Protein AF-A0ABD5F1Q0-F1 (afdb_monomer)

Radius of gyration: 23.9 Å; Cα contacts (8 Å, |Δi|>4): 46; chains: 1; bounding box: 43×18×76 Å

Secondary structure (DSSP, 8-state):
-HHHHHHHHHHHHHHHHHHHHHHHHHHHHHHHHS-TTHHHHHHHHHHHHHHHHHHHHHHHHHHHHHHHHHHHHHHHHHHHHHHHHHHHHHT--

pLDDT: mean 81.05, std 7.18, range [48.47, 89.94]

Foldseek 3Di:
DLVVLVVVLVVLLVVLVVLQVVLVVVLVCLLVVDDPPRSVVRSVVSNCVSCVVRVVSNVVSVVVNVVVVVVVVVVVVVVVVVVVVVVVVVVVD

Solvent-accessible surface area (backbone atoms only — not comparable to full-atom values): 4911 Å² total; per-residue (Å²): 109,71,69,56,57,54,49,51,40,49,50,52,42,53,53,30,52,49,48,48,58,57,34,52,61,53,25,51,49,32,46,72,76,32,66,83,69,58,7,54,55,48,19,53,50,40,53,50,51,33,47,66,69,24,50,62,58,42,53,55,39,52,52,52,48,51,56,51,50,54,54,50,51,51,52,50,52,52,51,51,52,52,52,52,50,51,53,53,56,68,72,73,114

Sequence (93 aa):
EQAAQVTEARNVLDISATVLTAAIPAAIIASFTQPPPVGQALKTGIEIGAVAGSVPRCVLTMDMLGLHTLRNASQIQNAISKYNALAADVAGD

Mean predicted aligned error: 9.33 Å

Nearest PDB structures (foldseek):
  8pjn-assembly1_i  TM=8.494E-01  e=7.718E+00  Homo sapiens
  6paq-assembly1_A  TM=5.689E-01  e=8.205E+00  Novosphingobium aromaticivorans DSM 12444

Structure (mmCIF, N/CA/C/O backbone):
data_AF-A0ABD5F1Q0-F1
#
_entry.id   AF-A0ABD5F1Q0-F1
#
loop_
_atom_site.group_PDB
_atom_site.id
_atom_site.type_symbol
_atom_site.label_atom_id
_atom_site.label_alt_id
_atom_site.label_comp_id
_atom_site.label_asym_id
_atom_site.label_entity_id
_atom_site.label_seq_id
_atom_site.pdbx_PDB_ins_code
_atom_site.Cartn_x
_atom_site.Cartn_y
_atom_site.Cartn_z
_atom_site.occupancy
_atom_site.B_iso_or_equiv
_atom_site.auth_seq_id
_atom_site.auth_comp_id
_atom_site.auth_asym_id
_atom_site.auth_atom_id
_atom_site.pdbx_PDB_model_num
ATOM 1 N N . GLU A 1 1 ? 8.412 11.102 -16.634 1.00 55.62 1 GLU A N 1
ATOM 2 C CA . GLU A 1 1 ? 7.205 10.433 -16.090 1.00 55.62 1 GLU A CA 1
ATOM 3 C C . GLU A 1 1 ? 7.495 9.211 -15.219 1.00 55.62 1 GLU A C 1
ATOM 5 O O . GLU A 1 1 ? 6.976 9.173 -14.114 1.00 55.62 1 GLU A O 1
ATOM 10 N N . GLN A 1 2 ? 8.341 8.253 -15.628 1.00 60.62 2 GLN A N 1
ATOM 11 C CA . GLN A 1 2 ? 8.634 7.047 -14.818 1.00 60.62 2 GLN A CA 1
ATOM 12 C C . GLN A 1 2 ? 9.088 7.359 -13.378 1.00 60.62 2 GLN A C 1
ATOM 14 O O . GLN A 1 2 ? 8.591 6.765 -12.426 1.00 60.62 2 GLN A O 1
ATOM 19 N N . ALA A 1 3 ? 9.972 8.347 -13.202 1.00 68.81 3 ALA A N 1
ATOM 20 C CA . ALA A 1 3 ? 10.422 8.776 -11.876 1.00 68.81 3 ALA A CA 1
ATOM 21 C C . ALA A 1 3 ? 9.287 9.346 -11.002 1.00 68.81 3 ALA A C 1
ATOM 23 O O . ALA A 1 3 ? 9.305 9.164 -9.786 1.00 68.81 3 ALA A O 1
ATOM 24 N N . ALA A 1 4 ? 8.283 9.992 -11.605 1.00 75.81 4 ALA A N 1
ATOM 25 C CA . ALA A 1 4 ? 7.137 10.534 -10.877 1.00 75.81 4 ALA A CA 1
ATOM 26 C C . ALA A 1 4 ? 6.223 9.410 -10.366 1.00 75.81 4 ALA A C 1
ATOM 28 O O . ALA A 1 4 ? 5.821 9.442 -9.210 1.00 75.81 4 ALA A O 1
ATOM 29 N N . GLN A 1 5 ? 5.998 8.366 -11.173 1.00 75.25 5 GLN A N 1
ATOM 30 C CA . GLN A 1 5 ? 5.199 7.195 -10.780 1.00 75.25 5 GLN A CA 1
ATOM 31 C C . GLN A 1 5 ? 5.842 6.422 -9.622 1.00 75.25 5 GLN A C 1
ATOM 33 O O . GLN A 1 5 ? 5.164 6.040 -8.671 1.00 75.25 5 GLN A O 1
ATOM 38 N N . VAL A 1 6 ? 7.166 6.236 -9.662 1.00 80.38 6 VAL A N 1
ATOM 39 C CA . VAL A 1 6 ? 7.913 5.613 -8.558 1.00 80.38 6 VAL A CA 1
ATOM 40 C C . VAL A 1 6 ? 7.874 6.487 -7.304 1.00 80.38 6 VAL A C 1
ATOM 42 O O . VAL A 1 6 ? 7.686 5.971 -6.206 1.00 80.38 6 VAL A O 1
ATOM 45 N N . THR A 1 7 ? 8.016 7.805 -7.454 1.00 85.25 7 THR A N 1
ATOM 46 C CA . THR A 1 7 ? 7.955 8.751 -6.326 1.00 85.25 7 THR A CA 1
ATOM 47 C C . THR A 1 7 ? 6.580 8.748 -5.664 1.00 85.25 7 THR A C 1
ATOM 49 O O . THR A 1 7 ? 6.488 8.691 -4.441 1.00 85.25 7 THR A O 1
ATOM 52 N N . GLU A 1 8 ? 5.507 8.752 -6.451 1.00 83.31 8 GLU A N 1
ATOM 53 C CA . GLU A 1 8 ? 4.144 8.729 -5.930 1.00 83.31 8 GLU A CA 1
ATOM 54 C C . GLU A 1 8 ? 3.826 7.416 -5.212 1.00 83.31 8 GLU A C 1
ATOM 56 O O . GLU A 1 8 ? 3.319 7.427 -4.091 1.00 83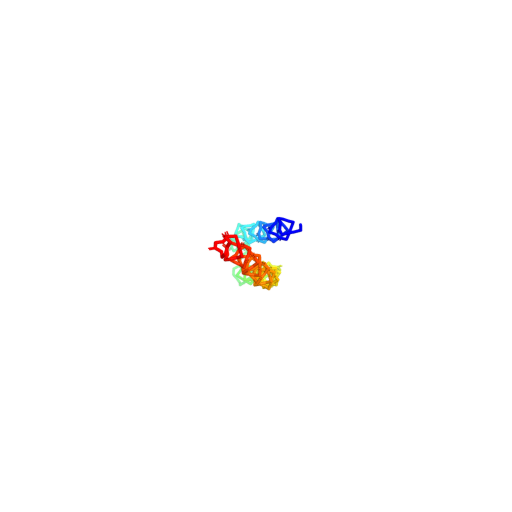.31 8 GLU A O 1
ATOM 61 N N . ALA A 1 9 ? 4.198 6.280 -5.800 1.00 82.69 9 ALA A N 1
ATOM 62 C CA . ALA A 1 9 ? 4.016 4.989 -5.153 1.00 82.69 9 ALA A CA 1
ATOM 63 C C . ALA A 1 9 ? 4.823 4.861 -3.852 1.00 82.69 9 ALA A C 1
ATOM 65 O O . ALA A 1 9 ? 4.303 4.338 -2.867 1.00 82.69 9 ALA A O 1
ATOM 66 N N . ARG A 1 10 ? 6.058 5.386 -3.817 1.00 84.44 10 ARG A N 1
ATOM 67 C CA . ARG A 1 10 ? 6.851 5.479 -2.581 1.00 84.44 10 ARG A CA 1
ATOM 68 C C . ARG A 1 10 ? 6.150 6.322 -1.523 1.00 84.44 10 ARG A C 1
ATOM 70 O O . ARG A 1 10 ? 6.069 5.890 -0.385 1.00 84.44 10 ARG A O 1
ATOM 77 N N . ASN A 1 11 ? 5.596 7.471 -1.902 1.00 89.75 11 ASN A N 1
ATOM 78 C CA . ASN A 1 11 ? 4.879 8.338 -0.970 1.00 89.75 11 ASN A CA 1
ATOM 79 C C . ASN A 1 11 ? 3.636 7.643 -0.383 1.00 89.75 11 ASN A C 1
ATOM 81 O O . ASN A 1 11 ? 3.399 7.687 0.820 1.00 89.75 11 ASN A O 1
ATOM 85 N N . VAL A 1 12 ? 2.864 6.933 -1.214 1.00 86.25 12 VAL A N 1
ATOM 86 C CA . VAL A 1 12 ? 1.713 6.147 -0.736 1.00 86.25 12 VAL A CA 1
ATOM 87 C C . VAL A 1 12 ? 2.158 5.030 0.208 1.00 86.25 12 VAL A C 1
ATOM 89 O O . VAL A 1 12 ? 1.521 4.824 1.243 1.00 86.25 12 VAL A O 1
ATOM 92 N N . LEU A 1 13 ? 3.261 4.347 -0.106 1.00 88.06 13 LEU A N 1
ATOM 93 C CA . LEU A 1 13 ? 3.821 3.314 0.759 1.00 88.06 13 LEU A CA 1
ATOM 94 C C . LEU A 1 13 ? 4.283 3.894 2.104 1.00 88.06 13 LEU A C 1
ATOM 96 O O . LEU A 1 13 ? 3.917 3.348 3.143 1.00 88.06 13 LEU A O 1
ATOM 100 N N . ASP A 1 14 ? 4.986 5.025 2.105 1.00 89.94 14 ASP A N 1
ATOM 101 C CA . ASP A 1 14 ? 5.460 5.695 3.323 1.00 89.94 14 ASP A CA 1
ATOM 102 C C . ASP A 1 14 ? 4.295 6.151 4.217 1.00 89.94 14 ASP A C 1
ATOM 104 O O . ASP A 1 14 ? 4.306 5.929 5.433 1.00 89.94 14 ASP A O 1
ATOM 108 N N . ILE A 1 15 ? 3.239 6.722 3.627 1.00 87.44 15 ILE A N 1
ATOM 109 C CA . ILE A 1 15 ? 2.023 7.105 4.361 1.00 87.44 15 ILE A CA 1
ATOM 110 C C . ILE A 1 15 ? 1.352 5.865 4.960 1.00 87.44 15 ILE A C 1
ATOM 112 O O . ILE A 1 15 ? 0.996 5.858 6.139 1.00 87.44 15 ILE A O 1
ATOM 116 N N . SER A 1 16 ? 1.206 4.797 4.174 1.00 85.56 16 SER A N 1
ATOM 117 C CA . SER A 1 16 ? 0.590 3.551 4.637 1.00 85.56 16 SER A CA 1
ATOM 118 C C . SER A 1 16 ? 1.365 2.925 5.803 1.00 85.56 16 SER A C 1
ATOM 120 O O . SER A 1 16 ? 0.763 2.524 6.800 1.00 85.56 16 SER A O 1
ATOM 122 N N . ALA A 1 17 ? 2.700 2.921 5.720 1.00 85.81 17 ALA A N 1
ATOM 123 C CA . ALA A 1 17 ? 3.589 2.395 6.744 1.00 85.81 17 ALA A CA 1
ATOM 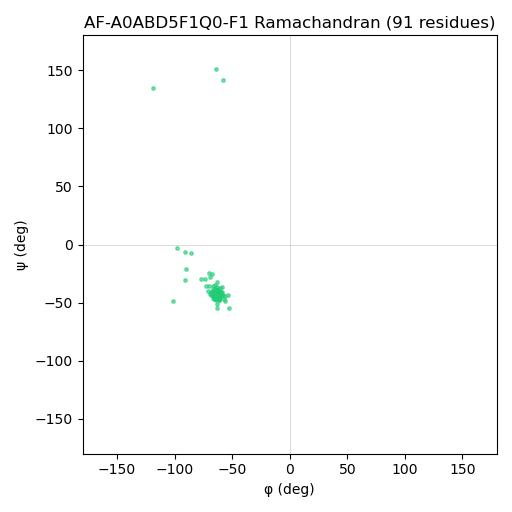124 C C . ALA A 1 17 ? 3.513 3.239 8.019 1.00 85.81 17 ALA A C 1
ATOM 126 O O . ALA A 1 17 ? 3.488 2.694 9.123 1.00 85.81 17 ALA A O 1
ATOM 127 N N . THR A 1 18 ? 3.400 4.560 7.873 1.00 88.75 18 THR A N 1
ATOM 128 C CA . THR A 1 18 ? 3.211 5.485 8.996 1.00 88.75 18 THR A CA 1
ATOM 129 C C . THR A 1 18 ? 1.904 5.195 9.733 1.00 88.75 18 THR A C 1
ATOM 131 O O . THR A 1 18 ? 1.914 5.052 10.955 1.00 88.75 18 THR A O 1
ATOM 134 N N . VAL A 1 19 ? 0.790 5.038 9.009 1.00 84.25 19 VAL A N 1
ATOM 135 C CA . VAL A 1 19 ? -0.520 4.710 9.604 1.00 84.25 19 VAL A CA 1
ATOM 136 C C . VAL A 1 19 ? -0.472 3.367 10.332 1.00 84.25 19 VAL A C 1
ATOM 138 O O . VAL A 1 19 ? -0.928 3.267 11.471 1.00 84.25 19 VAL A O 1
ATOM 141 N N . LEU A 1 20 ? 0.122 2.347 9.709 1.00 87.25 20 LEU A N 1
ATOM 142 C CA . LEU A 1 20 ? 0.227 1.015 10.302 1.00 87.25 20 LEU A CA 1
ATOM 143 C C . LEU A 1 20 ? 1.093 1.023 11.571 1.00 87.25 20 LEU A C 1
ATOM 145 O O . LEU A 1 20 ? 0.744 0.401 12.571 1.00 87.25 20 LEU A O 1
ATOM 149 N N . THR A 1 21 ? 2.188 1.784 11.555 1.00 86.81 21 THR A N 1
ATOM 150 C CA . THR A 1 21 ? 3.089 1.925 12.706 1.00 86.81 21 THR A CA 1
ATOM 151 C C . THR A 1 21 ? 2.420 2.687 13.850 1.00 86.81 21 THR A C 1
ATOM 153 O O . THR A 1 21 ? 2.531 2.283 15.005 1.00 86.81 21 THR A O 1
ATOM 156 N N . ALA A 1 22 ? 1.673 3.753 13.547 1.00 86.31 22 ALA A N 1
ATOM 157 C CA . ALA A 1 22 ? 0.944 4.538 14.544 1.00 86.31 22 ALA A CA 1
ATOM 158 C C . ALA A 1 22 ? -0.214 3.760 15.198 1.00 86.31 22 ALA A C 1
ATOM 160 O O . ALA A 1 22 ? -0.581 4.038 16.342 1.00 86.31 22 ALA A O 1
ATOM 161 N N . ALA A 1 23 ? -0.767 2.760 14.508 1.00 85.19 23 ALA A N 1
ATOM 162 C CA . ALA A 1 23 ? -1.824 1.911 15.046 1.00 85.19 23 ALA A CA 1
ATOM 163 C C . ALA A 1 23 ? -1.340 0.979 16.171 1.00 85.19 23 ALA A C 1
ATOM 165 O O . ALA A 1 23 ? -2.125 0.652 17.060 1.00 85.19 23 ALA A O 1
ATOM 166 N N . ILE A 1 24 ? -0.057 0.590 16.183 1.00 85.75 24 ILE A N 1
ATOM 167 C CA . ILE A 1 24 ? 0.496 -0.340 17.183 1.00 85.75 24 ILE A CA 1
ATOM 168 C C . ILE A 1 24 ? 0.414 0.250 18.605 1.00 85.75 24 ILE A C 1
ATOM 170 O O . ILE A 1 24 ? -0.200 -0.387 19.467 1.00 85.75 24 ILE A O 1
ATOM 174 N N . PRO A 1 25 ? 0.943 1.461 18.891 1.00 80.06 25 PRO A N 1
ATOM 175 C CA . PRO A 1 25 ? 0.775 2.079 20.205 1.00 80.06 25 PRO A CA 1
ATOM 176 C C . PRO A 1 25 ? -0.693 2.283 20.583 1.00 80.06 25 PRO A C 1
ATOM 178 O O . PRO A 1 25 ? -1.065 2.029 21.725 1.00 80.06 25 PRO A O 1
ATOM 181 N N . ALA A 1 26 ? -1.539 2.704 19.637 1.00 79.62 26 ALA A N 1
ATOM 182 C CA . ALA A 1 26 ? -2.955 2.951 19.896 1.00 79.62 26 ALA A CA 1
ATOM 183 C C . ALA A 1 26 ? -3.695 1.669 20.319 1.00 79.62 26 ALA A C 1
ATOM 185 O O . ALA A 1 26 ? -4.444 1.680 21.296 1.00 79.62 26 ALA A O 1
ATOM 186 N N . ALA A 1 27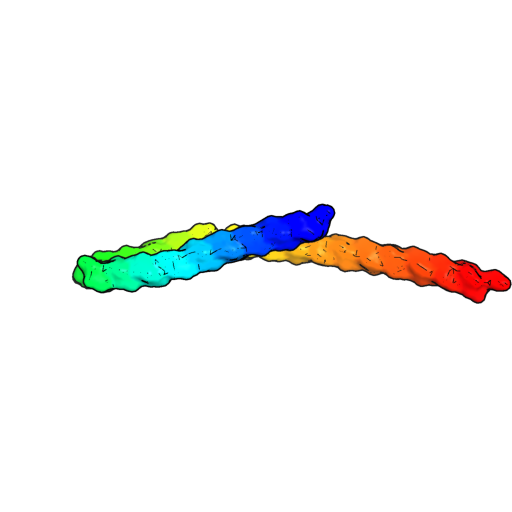 ? -3.432 0.550 19.640 1.00 78.19 27 ALA A N 1
ATOM 187 C CA . ALA A 1 27 ? -3.996 -0.756 19.968 1.00 78.19 27 ALA A CA 1
ATOM 188 C C . ALA A 1 27 ? -3.513 -1.270 21.340 1.00 78.19 27 ALA A C 1
ATOM 190 O O . ALA A 1 27 ? -4.300 -1.811 22.123 1.00 78.19 27 ALA A O 1
ATOM 191 N N . ILE A 1 28 ? -2.234 -1.052 21.672 1.00 81.94 28 ILE A N 1
ATOM 192 C CA . ILE A 1 28 ? -1.672 -1.377 22.992 1.00 81.94 28 ILE A CA 1
ATOM 193 C C . ILE A 1 28 ? -2.362 -0.548 24.083 1.00 81.94 28 ILE A C 1
ATOM 195 O O . ILE A 1 28 ? -2.881 -1.113 25.044 1.00 81.94 28 ILE A O 1
ATOM 199 N N . ILE A 1 29 ? -2.437 0.776 23.923 1.00 83.88 29 ILE A N 1
ATOM 200 C CA . ILE A 1 29 ? -3.073 1.678 24.897 1.00 83.88 29 ILE A CA 1
ATOM 201 C C . ILE A 1 29 ? -4.541 1.300 25.110 1.00 83.88 29 ILE A C 1
ATOM 203 O O . ILE A 1 29 ? -4.993 1.229 26.253 1.00 83.88 29 ILE A O 1
ATOM 207 N N . ALA A 1 30 ? -5.276 0.995 24.043 1.00 76.88 30 ALA A N 1
ATOM 208 C CA . ALA A 1 30 ? -6.664 0.549 24.131 1.00 76.88 30 ALA A CA 1
ATOM 209 C C . ALA A 1 30 ? -6.824 -0.734 24.968 1.00 76.88 30 ALA A C 1
ATOM 211 O O . ALA A 1 30 ? -7.770 -0.867 25.742 1.00 76.88 30 ALA A O 1
ATOM 212 N N . SER A 1 31 ? -5.858 -1.650 24.867 1.00 71.81 31 SER A N 1
ATOM 213 C CA . SER A 1 31 ? -5.851 -2.909 25.621 1.00 71.81 31 SER A CA 1
ATOM 214 C C . SER A 1 31 ? -5.515 -2.722 27.104 1.00 71.81 31 SER A C 1
ATOM 216 O O . SER A 1 31 ? -5.968 -3.506 27.932 1.00 71.81 31 SER A O 1
ATOM 218 N N . PHE A 1 32 ? -4.713 -1.707 27.443 1.00 79.00 32 PHE A N 1
ATOM 219 C CA . PHE A 1 32 ? -4.272 -1.437 28.818 1.00 79.00 32 PHE A CA 1
ATOM 220 C C . PHE A 1 32 ? -5.188 -0.480 29.586 1.00 79.00 32 PHE A C 1
ATOM 222 O O . PHE A 1 32 ? -5.275 -0.568 30.807 1.00 79.00 32 PHE A O 1
ATOM 229 N N . THR A 1 33 ? -5.843 0.455 28.897 1.00 80.44 33 THR A N 1
ATOM 230 C CA . THR A 1 33 ? -6.644 1.509 29.542 1.00 80.44 33 THR A CA 1
ATOM 231 C C . THR A 1 33 ? -8.100 1.115 29.764 1.00 80.44 33 THR A C 1
ATOM 233 O O . THR A 1 33 ? -8.754 1.691 30.632 1.00 80.44 33 THR A O 1
ATOM 236 N N . GLN A 1 34 ? -8.616 0.128 29.026 1.00 78.81 34 GLN A N 1
ATOM 237 C CA . GLN A 1 34 ? -9.995 -0.335 29.164 1.00 78.81 34 GLN A CA 1
ATOM 238 C C . GLN A 1 34 ? -10.053 -1.808 29.579 1.00 78.81 34 GLN A C 1
ATOM 240 O O . GLN A 1 34 ? -9.361 -2.641 28.991 1.00 78.81 34 GLN A O 1
ATOM 245 N N . PRO A 1 35 ? -10.904 -2.162 30.561 1.00 75.25 35 PRO A N 1
ATOM 246 C CA . PRO A 1 35 ? -11.042 -3.541 30.997 1.00 75.25 35 PRO A CA 1
ATOM 247 C C . PRO A 1 35 ? -11.608 -4.429 29.871 1.00 75.25 35 PRO A C 1
ATOM 249 O O . PRO A 1 35 ? -12.375 -3.958 29.016 1.00 75.25 35 PRO A O 1
ATOM 252 N N . PRO A 1 36 ? -11.270 -5.731 29.857 1.00 75.06 36 PRO A N 1
ATOM 253 C CA . PRO A 1 36 ? -11.936 -6.697 28.991 1.00 75.06 36 PRO A CA 1
ATOM 254 C C . PRO A 1 36 ? -13.449 -6.708 29.272 1.00 75.06 36 PRO A C 1
ATOM 256 O O . PRO A 1 36 ? -13.836 -6.616 30.439 1.00 75.06 36 PRO A O 1
ATOM 259 N N . PRO A 1 37 ? -14.322 -6.842 28.254 1.00 76.25 37 PRO A N 1
ATOM 260 C CA . PRO A 1 37 ? -14.045 -7.121 26.836 1.00 76.25 37 PRO A CA 1
ATOM 261 C C . PRO A 1 37 ? -13.850 -5.876 25.946 1.00 76.25 37 PRO A C 1
ATOM 263 O O . PRO A 1 37 ? -13.496 -6.012 24.775 1.00 76.25 37 PRO A O 1
ATOM 266 N N . VAL A 1 38 ? -14.073 -4.668 26.471 1.00 79.56 38 VAL A N 1
ATOM 267 C CA . VAL A 1 38 ? -14.127 -3.433 25.667 1.00 79.56 38 VAL A CA 1
ATOM 268 C C . VAL A 1 38 ? -12.756 -3.06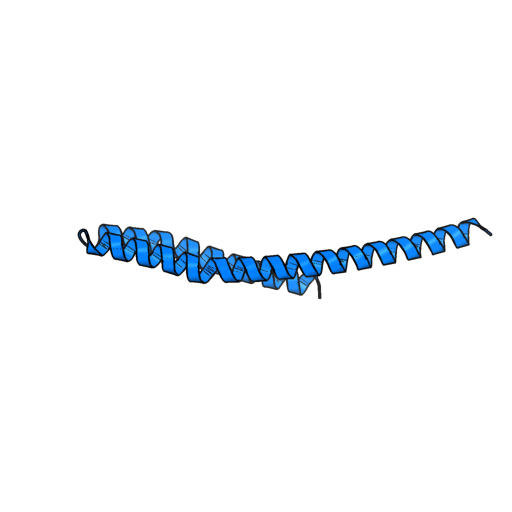6 25.093 1.00 79.56 38 VAL A C 1
ATOM 270 O O . VAL A 1 38 ? -12.664 -2.761 23.907 1.00 79.56 38 VAL A O 1
ATOM 273 N N . GLY A 1 39 ? -11.684 -3.166 25.889 1.00 76.69 39 GLY A N 1
ATOM 274 C CA . GLY A 1 39 ? -10.321 -2.867 25.423 1.00 76.69 39 GLY A CA 1
ATOM 275 C C . GLY A 1 39 ? -9.840 -3.796 24.301 1.00 76.69 39 GLY A C 1
ATOM 276 O O . GLY A 1 39 ? -9.207 -3.347 23.347 1.00 76.69 39 GLY A O 1
ATOM 277 N N . GLN A 1 40 ? -10.224 -5.078 24.356 1.00 79.75 40 GLN A N 1
ATOM 278 C CA . GLN A 1 40 ? -9.930 -6.062 23.304 1.00 79.75 40 GLN A CA 1
ATOM 279 C C . GLN A 1 40 ? -10.670 -5.733 22.002 1.00 79.75 40 GLN A C 1
ATOM 281 O O . GLN A 1 40 ? -10.066 -5.729 20.933 1.00 79.75 40 GLN A O 1
ATOM 286 N N . ALA A 1 41 ? -11.962 -5.402 22.084 1.00 81.88 41 ALA A N 1
ATOM 287 C CA . ALA A 1 41 ? -12.735 -5.009 20.908 1.00 81.88 41 ALA A CA 1
ATOM 288 C C . ALA A 1 41 ? -12.178 -3.730 20.260 1.00 81.88 41 ALA A C 1
ATOM 290 O O . ALA A 1 41 ? -12.094 -3.642 19.034 1.00 81.88 41 ALA A O 1
ATOM 291 N N . LEU A 1 42 ? -11.747 -2.758 21.071 1.00 82.69 42 LEU A N 1
ATOM 292 C CA . LEU A 1 42 ? -11.178 -1.505 20.582 1.00 82.69 42 LEU A CA 1
ATOM 293 C C . LEU A 1 42 ? -9.805 -1.715 19.920 1.00 82.69 42 LEU A C 1
ATOM 295 O O . LEU A 1 42 ? -9.570 -1.189 18.835 1.00 82.69 42 LEU A O 1
ATOM 299 N N . LYS A 1 43 ? -8.935 -2.544 20.517 1.00 82.81 43 LYS A N 1
ATOM 300 C CA . LYS A 1 43 ? -7.665 -2.994 19.919 1.00 82.81 43 LYS A CA 1
ATOM 301 C C . LYS A 1 43 ? -7.891 -3.587 18.531 1.00 82.81 43 LYS A C 1
ATOM 303 O O . LYS A 1 43 ? -7.295 -3.128 17.560 1.00 82.81 43 LYS A O 1
ATOM 308 N N . THR A 1 44 ? -8.785 -4.570 18.432 1.00 85.56 44 THR A N 1
ATOM 309 C CA . THR A 1 44 ? -9.101 -5.231 17.161 1.00 85.56 44 THR A CA 1
ATOM 310 C C . THR A 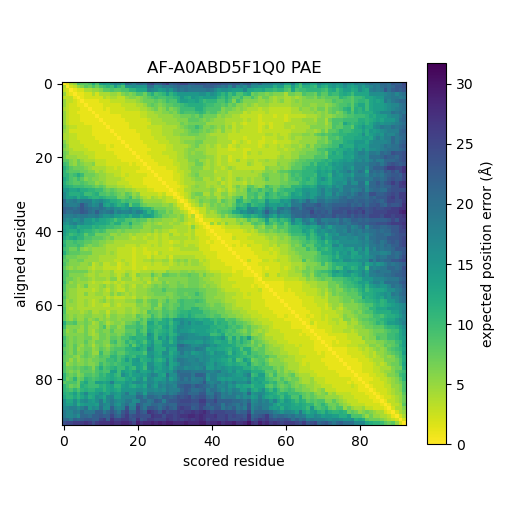1 44 ? -9.702 -4.251 16.153 1.00 85.56 44 THR A C 1
ATOM 312 O O . THR A 1 44 ? -9.345 -4.292 14.981 1.00 85.56 44 THR A O 1
ATOM 315 N N . GLY A 1 45 ? -10.557 -3.323 16.591 1.00 85.75 45 GLY A N 1
ATOM 316 C CA . GLY A 1 45 ? -11.101 -2.272 15.728 1.00 85.75 45 GLY A CA 1
ATOM 317 C C . GLY A 1 45 ? -10.023 -1.351 15.146 1.00 85.75 45 GLY A C 1
ATOM 318 O O . GLY A 1 45 ? -10.056 -1.051 13.954 1.00 85.75 45 GLY A O 1
ATOM 319 N N . ILE A 1 46 ? -9.040 -0.950 15.957 1.00 85.88 46 ILE A N 1
ATOM 320 C CA . ILE A 1 46 ? -7.899 -0.133 15.516 1.00 85.88 46 ILE A CA 1
ATOM 321 C C . ILE A 1 46 ? -7.041 -0.903 14.507 1.00 85.88 46 ILE A C 1
ATOM 323 O O . ILE A 1 46 ? -6.704 -0.362 13.456 1.00 85.88 46 ILE A O 1
ATOM 327 N N . GLU A 1 47 ? -6.722 -2.166 14.794 1.00 85.44 47 GLU A N 1
ATOM 328 C CA . GLU A 1 47 ? -5.936 -3.025 13.899 1.00 85.44 47 GLU A CA 1
ATOM 329 C C . GLU A 1 47 ? -6.636 -3.212 12.546 1.00 85.44 47 GLU A C 1
ATOM 331 O O . GLU A 1 47 ? -6.024 -3.009 11.496 1.00 85.44 47 GLU A O 1
ATOM 336 N N . ILE A 1 48 ? -7.937 -3.518 12.559 1.00 89.12 48 ILE A N 1
ATOM 337 C CA . ILE A 1 48 ? -8.736 -3.674 11.337 1.00 89.12 48 ILE A CA 1
ATOM 338 C C . ILE A 1 48 ? -8.805 -2.355 10.568 1.00 89.12 48 ILE A C 1
ATOM 340 O O . ILE A 1 48 ? -8.599 -2.349 9.357 1.00 89.12 48 ILE A O 1
ATOM 344 N N . GLY A 1 49 ? -9.067 -1.237 11.250 1.00 84.62 49 GLY A N 1
ATOM 345 C CA . GLY A 1 49 ? -9.144 0.079 10.620 1.00 84.62 49 GLY A CA 1
ATOM 346 C C . GLY A 1 49 ? -7.828 0.485 9.956 1.00 84.62 49 GLY A C 1
ATOM 347 O O . GLY A 1 49 ? -7.827 0.959 8.820 1.00 84.62 49 GLY A O 1
ATOM 348 N N . ALA A 1 50 ? -6.701 0.236 10.625 1.00 87.56 50 ALA A N 1
ATOM 349 C CA . ALA A 1 50 ? -5.376 0.524 10.092 1.00 87.56 50 ALA A CA 1
ATOM 350 C C . ALA A 1 50 ? -5.067 -0.316 8.847 1.00 87.56 50 ALA A C 1
ATOM 352 O O . ALA A 1 50 ? -4.627 0.229 7.834 1.00 87.56 50 ALA A O 1
ATOM 353 N N . VAL A 1 51 ? -5.346 -1.623 8.884 1.00 87.38 51 VAL A N 1
ATOM 354 C CA . VAL A 1 51 ? -5.150 -2.523 7.736 1.00 87.38 51 VAL A CA 1
ATOM 355 C C . VAL A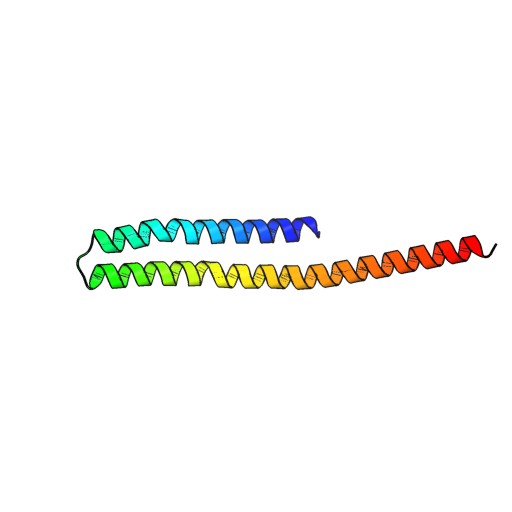 1 51 ? -6.076 -2.142 6.577 1.00 87.38 51 VAL A C 1
ATOM 357 O O . VAL A 1 51 ? -5.614 -2.001 5.445 1.00 87.38 51 VAL A O 1
ATOM 360 N N . ALA A 1 52 ? -7.361 -1.904 6.848 1.00 88.69 52 ALA A N 1
ATOM 361 C CA . ALA A 1 52 ? -8.349 -1.546 5.832 1.00 88.69 52 ALA A CA 1
ATOM 362 C C . ALA A 1 52 ? -8.062 -0.187 5.171 1.00 88.69 52 ALA A C 1
ATOM 364 O O . ALA A 1 52 ? -8.305 -0.025 3.977 1.00 88.69 52 ALA A O 1
ATOM 365 N N . GLY A 1 53 ? -7.526 0.783 5.918 1.00 81.88 53 GLY A N 1
ATOM 366 C CA . GLY A 1 53 ? -7.177 2.100 5.382 1.00 81.88 53 GLY A CA 1
ATOM 367 C C . GLY A 1 53 ? -5.882 2.120 4.563 1.00 81.88 53 GLY A C 1
ATOM 368 O O . GLY A 1 53 ? -5.750 2.927 3.643 1.00 81.88 53 GLY A O 1
ATOM 369 N N . SER A 1 54 ? -4.928 1.239 4.875 1.00 85.94 54 SER A N 1
ATOM 370 C CA . SER A 1 54 ? -3.565 1.288 4.324 1.00 85.94 54 SER A CA 1
ATOM 371 C C . SER A 1 54 ? -3.326 0.279 3.195 1.00 85.94 54 SER A C 1
ATOM 373 O O . SER A 1 54 ? -2.835 0.648 2.125 1.00 85.94 54 SER A O 1
ATOM 375 N N . VAL A 1 55 ? -3.706 -0.987 3.393 1.00 85.81 55 VAL A N 1
ATOM 376 C CA . VAL A 1 55 ? -3.337 -2.094 2.497 1.00 85.81 55 VAL A CA 1
ATOM 377 C C . VAL A 1 55 ? -3.952 -1.961 1.101 1.00 85.81 55 VAL A C 1
ATOM 379 O O . VAL A 1 55 ? -3.198 -2.067 0.131 1.00 85.81 55 VAL A O 1
ATOM 382 N N . PRO A 1 56 ? -5.258 -1.665 0.930 1.00 87.19 56 PRO A N 1
ATOM 383 C CA . PRO A 1 56 ? -5.851 -1.583 -0.406 1.00 87.19 56 PRO A CA 1
ATOM 384 C C . PRO A 1 56 ? -5.200 -0.509 -1.281 1.00 87.19 56 PRO A C 1
ATOM 386 O O . PRO A 1 56 ? -4.999 -0.712 -2.477 1.00 87.19 56 PRO A O 1
ATOM 389 N N . ARG A 1 57 ? -4.827 0.632 -0.686 1.00 83.12 57 ARG A N 1
ATOM 390 C CA . ARG A 1 57 ? -4.164 1.719 -1.414 1.00 83.12 57 ARG A CA 1
ATOM 391 C C . ARG A 1 57 ? -2.769 1.321 -1.881 1.00 83.12 57 ARG A C 1
ATOM 393 O O . ARG A 1 57 ? -2.442 1.612 -3.025 1.00 83.12 57 ARG A O 1
ATOM 400 N N . CYS A 1 58 ? -1.998 0.622 -1.051 1.00 8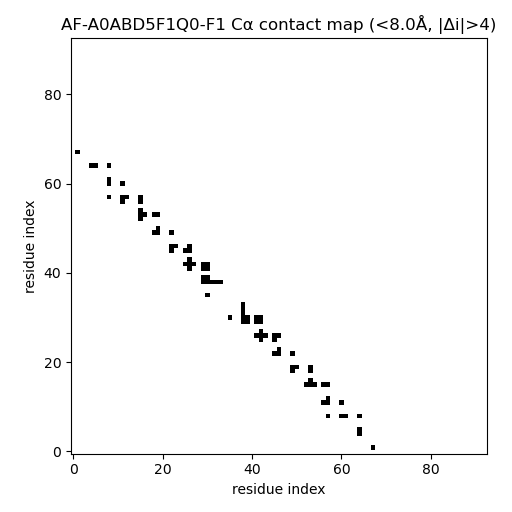0.88 58 CYS A N 1
ATOM 401 C CA . CYS A 1 58 ? -0.680 0.118 -1.442 1.00 80.88 58 CYS A CA 1
ATOM 402 C C . CYS A 1 58 ? -0.737 -0.951 -2.528 1.00 80.88 58 CYS A C 1
ATOM 404 O O . CYS A 1 58 ? 0.076 -0.924 -3.448 1.00 80.88 58 CYS A O 1
ATOM 406 N N . VAL A 1 59 ? -1.711 -1.861 -2.460 1.00 86.81 59 VAL A N 1
ATOM 407 C CA . VAL A 1 59 ? -1.892 -2.880 -3.502 1.00 86.81 59 VAL A CA 1
ATOM 408 C C . VAL A 1 59 ? -2.181 -2.217 -4.849 1.00 86.81 59 VAL A C 1
ATOM 410 O O . VAL A 1 59 ? -1.518 -2.525 -5.834 1.00 86.81 59 VAL A O 1
ATOM 413 N N . LEU A 1 60 ? -3.102 -1.249 -4.888 1.00 85.06 60 LEU A N 1
ATOM 414 C CA . LEU A 1 60 ? -3.455 -0.547 -6.126 1.00 85.06 60 LEU A CA 1
ATOM 415 C C . LEU A 1 60 ? -2.276 0.224 -6.737 1.00 85.06 60 LEU A C 1
ATOM 417 O O . LEU A 1 60 ? -2.105 0.224 -7.956 1.00 85.06 60 LEU A O 1
ATOM 421 N N . THR A 1 61 ? -1.457 0.891 -5.920 1.00 83.69 61 THR A N 1
ATOM 422 C CA . THR A 1 61 ? -0.306 1.648 -6.435 1.00 83.69 61 THR A CA 1
ATOM 423 C C . THR A 1 61 ? 0.828 0.744 -6.902 1.00 83.69 61 THR A C 1
ATOM 425 O O . THR A 1 61 ? 1.462 1.047 -7.914 1.00 83.69 61 THR A O 1
ATOM 428 N N . MET A 1 62 ? 1.064 -0.382 -6.224 1.00 81.25 62 MET A N 1
ATOM 429 C CA . MET A 1 62 ? 2.016 -1.398 -6.679 1.00 81.25 62 ME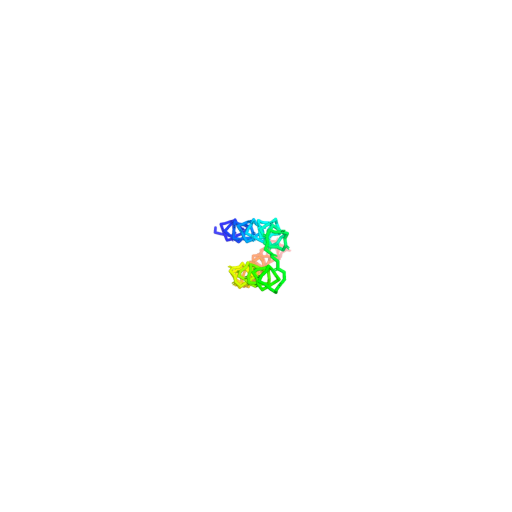T A CA 1
ATOM 430 C C . MET A 1 62 ? 1.579 -2.042 -7.999 1.00 81.25 62 MET A C 1
ATOM 432 O O . MET A 1 62 ? 2.419 -2.256 -8.872 1.00 81.25 62 MET A O 1
ATOM 436 N N . ASP A 1 63 ? 0.283 -2.291 -8.183 1.00 85.75 63 ASP A N 1
ATOM 437 C CA . ASP A 1 63 ? -0.249 -2.882 -9.416 1.00 85.75 63 ASP A CA 1
ATOM 438 C C . ASP A 1 63 ? -0.094 -1.924 -10.615 1.00 85.75 63 ASP A C 1
ATOM 440 O O . ASP A 1 63 ? 0.416 -2.292 -11.677 1.00 85.75 63 ASP A O 1
ATOM 444 N N . MET A 1 64 ? -0.400 -0.637 -10.406 1.00 82.56 64 MET A N 1
ATOM 445 C CA . MET A 1 64 ? -0.127 0.429 -11.380 1.00 82.56 64 MET A CA 1
ATOM 446 C C . MET A 1 64 ? 1.360 0.499 -11.745 1.00 82.56 64 MET A C 1
ATOM 448 O O . MET A 1 64 ? 1.707 0.542 -12.929 1.00 82.56 64 MET A O 1
ATOM 452 N N . LEU A 1 65 ? 2.255 0.472 -10.751 1.00 82.50 65 LEU A N 1
ATOM 453 C CA . LEU A 1 65 ? 3.696 0.419 -10.997 1.00 82.50 65 LEU A CA 1
ATOM 454 C C . LEU A 1 65 ? 4.085 -0.800 -11.834 1.00 82.50 65 LEU A C 1
ATOM 456 O O . LEU A 1 65 ? 4.867 -0.651 -12.771 1.00 82.50 65 LEU A O 1
ATOM 460 N N . GLY A 1 66 ? 3.535 -1.981 -11.549 1.00 79.56 66 GLY A N 1
ATOM 461 C CA . GLY A 1 66 ? 3.778 -3.194 -12.330 1.00 79.56 66 GLY A CA 1
ATOM 462 C C . GLY A 1 66 ? 3.440 -3.004 -13.811 1.00 79.56 66 GLY A C 1
ATOM 463 O O . GLY A 1 66 ? 4.281 -3.247 -14.682 1.00 79.56 66 GLY A O 1
ATOM 464 N N . LEU A 1 67 ? 2.255 -2.461 -14.104 1.00 82.00 67 LEU A N 1
ATOM 465 C CA . LEU A 1 67 ? 1.818 -2.151 -15.471 1.00 82.00 67 LEU A CA 1
ATOM 466 C C . LEU A 1 67 ? 2.736 -1.140 -16.168 1.00 82.00 67 LEU A C 1
ATOM 468 O O . LEU A 1 67 ? 3.081 -1.305 -17.342 1.00 82.00 67 LEU A O 1
ATOM 472 N N . HIS A 1 68 ? 3.160 -0.095 -15.458 1.00 82.81 68 HIS A N 1
ATOM 473 C CA . HIS A 1 68 ? 4.105 0.879 -15.996 1.00 82.81 68 HIS A CA 1
ATOM 474 C C . HIS A 1 68 ? 5.472 0.253 -16.269 1.00 82.81 68 HIS A C 1
ATOM 476 O O . HIS A 1 68 ? 6.046 0.485 -17.331 1.00 82.81 68 HIS A O 1
ATOM 482 N N . THR A 1 69 ? 5.964 -0.597 -15.371 1.00 80.00 69 THR A N 1
ATOM 483 C CA . THR A 1 69 ? 7.251 -1.287 -15.522 1.00 80.00 69 THR A CA 1
ATOM 484 C C . THR A 1 69 ? 7.253 -2.192 -16.755 1.00 80.00 69 THR A C 1
ATOM 486 O O . THR A 1 69 ? 8.214 -2.169 -17.521 1.00 80.00 69 THR A O 1
ATOM 489 N N . LEU A 1 70 ? 6.150 -2.904 -17.021 1.00 82.00 70 LEU A N 1
ATOM 490 C CA . LEU A 1 70 ? 5.978 -3.703 -18.242 1.00 82.00 70 LEU A CA 1
ATOM 491 C C . LEU A 1 70 ? 6.030 -2.845 -19.515 1.00 82.00 70 LEU A C 1
ATOM 493 O O . LEU A 1 70 ? 6.737 -3.182 -20.467 1.00 82.00 70 LEU A O 1
ATOM 497 N N . ARG A 1 71 ? 5.329 -1.704 -19.533 1.00 82.62 71 ARG A N 1
ATOM 498 C CA . ARG A 1 71 ? 5.375 -0.761 -20.667 1.00 82.62 71 ARG A CA 1
ATOM 499 C C . ARG A 1 71 ? 6.782 -0.203 -20.882 1.00 82.62 71 ARG A C 1
ATOM 501 O O . ARG A 1 71 ? 7.245 -0.133 -22.018 1.00 82.62 71 ARG A O 1
ATOM 508 N N . ASN A 1 72 ? 7.475 0.144 -19.802 1.00 79.88 72 ASN A N 1
ATOM 509 C CA . ASN A 1 72 ? 8.841 0.659 -19.852 1.00 79.88 72 ASN A CA 1
ATOM 510 C C . ASN A 1 72 ? 9.817 -0.400 -20.384 1.00 79.88 72 ASN A C 1
ATOM 512 O O . ASN A 1 72 ? 10.644 -0.094 -21.239 1.00 79.88 72 ASN A O 1
ATOM 516 N N . ALA A 1 73 ? 9.681 -1.656 -19.949 1.00 79.38 73 ALA A N 1
ATOM 517 C CA . ALA A 1 73 ? 10.481 -2.769 -20.453 1.00 79.38 73 ALA A CA 1
ATOM 518 C C . ALA A 1 73 ? 10.282 -2.980 -21.964 1.00 79.38 73 ALA A C 1
ATOM 520 O O . ALA A 1 73 ? 11.258 -3.152 -22.692 1.00 79.38 73 ALA A O 1
ATOM 521 N N . SER A 1 74 ? 9.042 -2.884 -22.457 1.00 83.81 74 SER A N 1
ATOM 522 C CA . SER A 1 74 ? 8.750 -2.955 -23.896 1.00 83.81 74 SER A CA 1
ATOM 523 C C . SER A 1 74 ? 9.389 -1.802 -24.681 1.00 83.81 74 SER A C 1
ATOM 525 O O . SER A 1 74 ? 9.974 -2.021 -25.742 1.00 83.81 74 SER A O 1
ATOM 527 N N . GLN A 1 75 ? 9.348 -0.572 -24.157 1.00 85.56 75 GLN A N 1
ATOM 528 C CA . GLN A 1 75 ? 10.015 0.572 -24.790 1.00 85.56 75 GLN A CA 1
ATOM 529 C C . GLN A 1 75 ? 11.534 0.387 -24.861 1.00 85.56 75 GLN A C 1
ATOM 531 O O . GLN A 1 75 ? 12.131 0.668 -25.900 1.00 85.56 75 GLN A O 1
ATOM 536 N N . ILE A 1 76 ? 12.147 -0.133 -23.795 1.00 84.62 76 ILE A N 1
ATOM 537 C CA . ILE A 1 76 ? 13.581 -0.442 -23.764 1.00 84.62 76 ILE A CA 1
ATOM 538 C C . ILE A 1 76 ? 13.918 -1.525 -24.795 1.00 84.62 76 ILE A C 1
ATOM 540 O O . ILE A 1 76 ? 14.853 -1.344 -25.569 1.00 84.62 76 ILE A O 1
ATOM 544 N N . GLN A 1 77 ? 13.141 -2.609 -24.883 1.00 82.38 77 GLN A N 1
ATOM 545 C CA . GLN A 1 77 ? 13.349 -3.652 -25.899 1.00 82.38 77 GLN A CA 1
ATOM 546 C C . GLN A 1 77 ? 13.234 -3.110 -27.330 1.00 82.38 77 GLN A C 1
ATOM 548 O O . GLN A 1 77 ? 14.054 -3.439 -28.189 1.00 82.38 77 GLN A O 1
ATOM 553 N N . ASN A 1 78 ? 12.262 -2.232 -27.587 1.00 84.75 78 ASN A N 1
ATOM 554 C CA . ASN A 1 78 ? 12.123 -1.563 -28.880 1.00 84.75 78 ASN A CA 1
ATOM 555 C C . ASN A 1 78 ? 13.319 -0.650 -29.185 1.00 84.75 78 ASN A C 1
ATOM 557 O O . ASN A 1 78 ? 13.790 -0.617 -30.320 1.00 84.75 78 ASN A O 1
ATOM 561 N N . ALA A 1 79 ? 13.829 0.077 -28.188 1.00 83.12 79 ALA A N 1
ATOM 562 C CA . ALA A 1 79 ? 15.024 0.898 -28.346 1.00 83.12 79 ALA A CA 1
ATOM 563 C C . ALA A 1 79 ? 16.256 0.034 -28.656 1.00 83.12 79 ALA A C 1
ATOM 565 O O . ALA A 1 79 ? 16.952 0.309 -29.629 1.00 83.12 79 ALA A O 1
ATOM 566 N N . ILE A 1 80 ? 16.475 -1.053 -27.906 1.00 84.00 80 ILE A N 1
ATOM 567 C CA . ILE A 1 80 ? 17.561 -2.019 -28.150 1.00 84.00 80 ILE A CA 1
ATOM 568 C C . ILE A 1 80 ? 17.478 -2.580 -29.572 1.00 84.00 80 ILE A C 1
ATOM 570 O O . ILE A 1 80 ? 18.483 -2.628 -30.274 1.00 84.00 80 ILE A O 1
ATOM 574 N N . SER A 1 81 ? 16.279 -2.948 -30.027 1.00 84.56 81 SER A N 1
ATOM 575 C CA . SER A 1 81 ? 16.072 -3.491 -31.375 1.00 84.56 81 SER A CA 1
ATOM 576 C C . SER A 1 81 ? 16.453 -2.485 -32.467 1.00 84.56 81 SER A C 1
ATOM 578 O O . SER A 1 81 ? 17.082 -2.858 -33.453 1.00 84.56 81 SER A O 1
ATOM 580 N N . LYS A 1 82 ? 16.139 -1.197 -32.272 1.00 86.12 82 LYS A N 1
ATOM 581 C CA . LYS A 1 82 ? 16.552 -0.120 -33.187 1.00 86.12 82 LYS A CA 1
ATOM 582 C C . LYS A 1 82 ? 18.065 0.088 -33.189 1.00 86.12 82 LYS A C 1
ATOM 584 O O . LYS A 1 82 ? 18.640 0.254 -34.259 1.00 86.12 82 LYS A O 1
ATOM 589 N N . TYR A 1 83 ? 18.708 0.051 -32.022 1.00 80.00 83 TYR A N 1
ATOM 590 C CA . TYR A 1 83 ? 20.168 0.141 -31.934 1.00 80.00 83 TYR A CA 1
ATOM 591 C C . TYR A 1 83 ? 20.857 -1.046 -32.609 1.00 80.00 83 TYR A C 1
ATOM 593 O O . TYR A 1 83 ? 21.817 -0.841 -33.342 1.00 80.00 83 TYR A O 1
ATOM 601 N N . ASN A 1 84 ? 20.342 -2.265 -32.433 1.00 82.12 84 ASN A N 1
ATOM 602 C CA . ASN A 1 84 ? 20.860 -3.442 -33.130 1.00 82.12 84 ASN A CA 1
ATOM 603 C C . ASN A 1 84 ? 20.678 -3.348 -34.647 1.00 82.12 84 ASN A C 1
ATOM 605 O O . ASN A 1 84 ? 21.589 -3.712 -35.380 1.00 82.12 84 ASN A O 1
ATOM 609 N N . ALA A 1 85 ? 19.535 -2.845 -35.123 1.00 79.69 85 ALA A N 1
ATOM 610 C CA . ALA A 1 85 ? 19.316 -2.628 -36.551 1.00 79.69 85 ALA A CA 1
ATOM 611 C C . ALA A 1 85 ? 20.309 -1.604 -37.125 1.00 79.69 85 ALA A C 1
ATOM 613 O O . ALA A 1 85 ? 20.896 -1.854 -38.169 1.00 79.69 85 ALA A O 1
ATOM 614 N N . LEU A 1 86 ? 20.554 -0.501 -36.410 1.00 81.50 86 LEU A N 1
ATOM 615 C CA . LEU A 1 86 ? 21.539 0.505 -36.810 1.00 81.50 86 LEU A CA 1
ATOM 616 C C . LEU A 1 86 ? 22.970 -0.059 -36.811 1.00 81.50 86 LEU A C 1
ATOM 618 O O . LEU A 1 86 ? 23.744 0.207 -37.719 1.00 81.50 86 LEU A O 1
ATOM 622 N N . ALA A 1 87 ? 23.326 -0.859 -35.804 1.00 76.00 87 ALA A N 1
ATOM 623 C CA . ALA A 1 87 ? 24.638 -1.495 -35.728 1.00 76.00 87 ALA A CA 1
ATOM 624 C C . ALA A 1 87 ? 24.850 -2.537 -36.841 1.00 76.00 87 ALA A C 1
ATOM 626 O O . ALA A 1 87 ? 25.960 -2.660 -37.349 1.00 76.00 87 ALA A O 1
ATOM 627 N N . ALA A 1 88 ? 23.800 -3.267 -37.230 1.00 75.06 88 ALA A N 1
ATOM 628 C CA . ALA A 1 88 ? 23.845 -4.213 -38.342 1.00 75.06 88 ALA A CA 1
ATOM 629 C C . ALA A 1 88 ? 23.960 -3.511 -39.706 1.00 75.06 88 ALA A C 1
ATOM 631 O O . ALA A 1 88 ? 24.655 -4.016 -40.579 1.00 75.06 88 ALA A O 1
ATOM 632 N N . ASP A 1 89 ? 23.318 -2.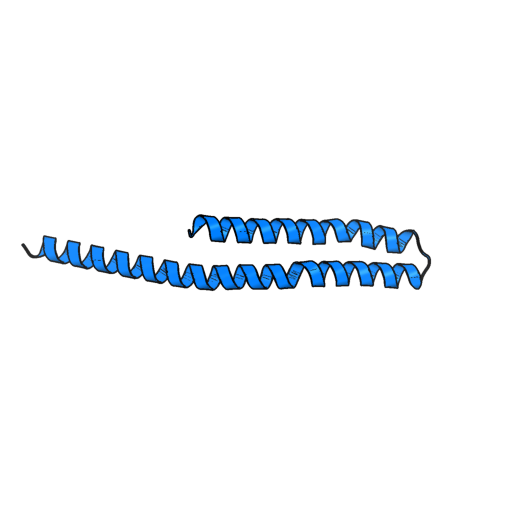351 -39.865 1.00 73.31 89 ASP A N 1
ATOM 633 C CA . ASP A 1 89 ? 23.402 -1.514 -41.069 1.00 73.31 89 ASP A CA 1
ATOM 634 C C . ASP A 1 89 ? 24.818 -0.939 -41.254 1.00 73.31 89 ASP A C 1
ATOM 636 O O . ASP A 1 89 ? 25.406 -1.051 -42.321 1.00 73.31 89 ASP A O 1
ATOM 640 N N . VAL A 1 90 ? 25.432 -0.438 -40.175 1.00 68.75 90 VAL A N 1
ATOM 641 C CA . VAL A 1 90 ? 26.812 0.090 -40.188 1.00 68.75 90 VAL A CA 1
ATOM 642 C C . VAL A 1 90 ? 27.874 -1.007 -40.369 1.00 68.75 90 VAL A C 1
ATOM 644 O O . VAL A 1 90 ? 28.975 -0.718 -40.819 1.00 68.75 90 VAL A O 1
ATOM 647 N N . ALA A 1 91 ? 27.581 -2.260 -40.011 1.00 64.38 91 ALA A N 1
ATOM 648 C CA . ALA A 1 91 ? 28.498 -3.389 -40.202 1.00 64.38 91 ALA A CA 1
ATOM 649 C C . ALA A 1 91 ? 28.400 -4.041 -41.597 1.00 64.38 91 ALA A C 1
ATOM 651 O O . ALA A 1 91 ? 29.177 -4.951 -41.892 1.00 64.38 91 ALA A O 1
ATOM 652 N N . GLY A 1 92 ? 27.418 -3.637 -42.410 1.00 58.84 92 GLY A N 1
ATOM 653 C CA . GLY A 1 92 ? 27.165 -4.163 -43.754 1.00 58.84 92 GLY A CA 1
ATOM 654 C C . GLY A 1 92 ? 27.744 -3.329 -44.904 1.00 58.84 92 GLY A C 1
ATOM 655 O O . GLY A 1 92 ? 27.611 -3.763 -46.049 1.00 58.84 92 GLY A O 1
ATOM 656 N N . ASP A 1 93 ? 28.368 -2.185 -44.605 1.00 48.47 93 ASP A N 1
ATOM 657 C CA . ASP A 1 93 ? 29.103 -1.294 -45.526 1.00 48.47 93 ASP A CA 1
ATOM 658 C C . ASP A 1 93 ? 30.620 -1.394 -45.253 1.00 48.47 93 ASP A C 1
ATOM 660 O O . ASP A 1 93 ? 31.419 -1.352 -46.218 1.00 48.47 93 ASP A O 1
#

Organism: NCBI:txid3075536